Protein AF-A0A5K4EFF0-F1 (afdb_monomer_lite)

Organism: Schistosoma mansoni (NCBI:txid6183)

Sequence (172 aa):
MSLDPKYADLPWIAHGQPDVYEAGELPEADQTMKETVEDTMSAREIEVVKLSVSEAHKRFAGCKVDSSNVDFSDSISGNGKIGYAIEMDQYDLSKDKESLVNRFQRLQTETLQLISDIQVVSDQNNLNPKEPISTAHLLSCAEMLSKKLSTINPAELSTVCLDSSDTVGHVA

InterPro domains:
  IPR028133 Dynamitin [PF04912] (17-153)
  IPR028133 Dynamitin [PTHR15346] (5-157)

Secondary structure (DSSP, 8-state):
-PPPTTTTT-TT--SSS-S-----PPPHHHH-----THHHH--TT-------HHHHHHHHTT--EE-TT---SS---SS----SEES--SS-TTSS---HHHHHHHHHHHHHHHHHHHHHHHHHHHHS--S---HHHHHHHHHHHHHHHHTS-HHHHHHHTTGGGS------

Structure (mmCIF, N/CA/C/O backbone):
data_AF-A0A5K4EFF0-F1
#
_entry.id   AF-A0A5K4EFF0-F1
#
loop_
_atom_site.group_PDB
_atom_site.id
_atom_site.type_symbol
_atom_site.label_atom_id
_atom_site.label_alt_id
_atom_site.label_comp_id
_atom_site.label_asym_id
_atom_site.label_entity_id
_atom_site.label_seq_id
_atom_site.pdbx_PDB_ins_code
_atom_site.Cartn_x
_atom_site.Cartn_y
_atom_site.Cartn_z
_atom_site.occupancy
_atom_site.B_iso_or_equiv
_atom_site.auth_seq_id
_atom_site.auth_comp_id
_atom_site.auth_asym_id
_atom_site.auth_atom_id
_atom_site.pdbx_PDB_model_num
ATOM 1 N N . MET A 1 1 ? 39.799 8.811 -69.992 1.00 54.41 1 MET A N 1
ATOM 2 C CA . MET A 1 1 ? 38.608 9.624 -70.305 1.00 54.41 1 MET A CA 1
ATOM 3 C C . MET A 1 1 ? 39.087 10.818 -71.102 1.00 54.41 1 MET A C 1
ATOM 5 O O . MET A 1 1 ? 40.022 11.473 -70.660 1.00 54.41 1 MET A O 1
ATOM 9 N N . SER A 1 2 ? 38.572 11.006 -72.313 1.00 62.19 2 SER A N 1
ATOM 10 C CA . SER A 1 2 ? 38.985 12.112 -73.181 1.00 62.19 2 SER A CA 1
ATOM 11 C C . SER A 1 2 ? 38.439 13.423 -72.617 1.00 62.19 2 SER A C 1
ATOM 13 O O . SER A 1 2 ? 37.261 13.481 -72.278 1.00 62.19 2 SER A O 1
ATOM 15 N N . LEU A 1 3 ? 39.291 14.440 -72.475 1.00 71.50 3 LEU A N 1
ATOM 16 C CA . LEU A 1 3 ? 38.885 15.766 -72.005 1.00 71.50 3 LEU A CA 1
ATOM 17 C C . LEU A 1 3 ? 37.977 16.410 -73.056 1.00 71.50 3 LEU A C 1
ATOM 19 O O . LEU A 1 3 ? 38.317 16.412 -74.240 1.00 71.50 3 LEU A O 1
ATOM 23 N N . ASP A 1 4 ? 36.828 16.932 -72.630 1.00 80.56 4 ASP A N 1
ATOM 24 C CA . ASP A 1 4 ? 35.920 17.645 -73.524 1.00 80.56 4 ASP A CA 1
ATOM 25 C C . ASP A 1 4 ? 36.622 18.928 -74.020 1.00 80.56 4 ASP A C 1
ATOM 27 O O . ASP A 1 4 ? 37.013 19.767 -73.196 1.00 80.56 4 ASP A O 1
ATOM 31 N N . PRO A 1 5 ? 36.826 19.096 -75.342 1.00 83.56 5 PRO A N 1
ATOM 32 C CA . PRO A 1 5 ? 37.587 20.211 -75.909 1.00 83.56 5 PRO A CA 1
ATOM 33 C C . PRO A 1 5 ? 37.023 21.584 -75.539 1.00 83.56 5 PRO A C 1
ATOM 35 O O . PRO A 1 5 ? 37.751 22.571 -75.562 1.00 83.56 5 PRO A O 1
ATOM 38 N N . LYS A 1 6 ? 35.748 21.664 -75.147 1.00 83.94 6 LYS A N 1
ATOM 39 C CA . LYS A 1 6 ? 35.135 22.909 -74.676 1.00 83.94 6 LYS A CA 1
ATOM 40 C C . LYS A 1 6 ? 35.746 23.433 -73.369 1.00 83.94 6 LYS A C 1
ATOM 42 O O . LYS A 1 6 ? 35.699 24.637 -73.125 1.00 83.94 6 LYS A O 1
ATOM 47 N N . TYR A 1 7 ? 36.298 22.550 -72.538 1.00 84.94 7 TYR A N 1
ATOM 48 C CA . TYR A 1 7 ? 36.782 22.880 -71.196 1.00 84.94 7 TYR A CA 1
ATOM 49 C C . TYR A 1 7 ? 38.293 22.677 -71.017 1.00 84.94 7 TYR A C 1
ATOM 51 O O . TYR A 1 7 ? 38.802 22.904 -69.926 1.00 84.94 7 TYR A O 1
ATOM 59 N N . ALA A 1 8 ? 39.010 22.270 -72.069 1.00 82.88 8 ALA A N 1
ATOM 60 C CA . ALA A 1 8 ? 40.413 21.855 -71.994 1.00 82.88 8 ALA A CA 1
ATOM 61 C C . ALA A 1 8 ? 41.408 22.990 -71.673 1.00 82.88 8 ALA A C 1
ATOM 63 O O . ALA A 1 8 ? 42.397 22.744 -70.988 1.00 82.88 8 ALA A O 1
ATOM 64 N N . ASP A 1 9 ? 41.138 24.219 -72.126 1.00 82.44 9 ASP A N 1
ATOM 65 C CA . ASP A 1 9 ? 42.068 25.358 -72.007 1.00 82.44 9 ASP A CA 1
ATOM 66 C C . ASP A 1 9 ? 41.689 26.353 -70.892 1.00 82.44 9 ASP A C 1
ATOM 68 O O . ASP A 1 9 ? 42.292 27.422 -70.758 1.00 82.44 9 ASP A O 1
ATOM 72 N N . LEU A 1 10 ? 40.661 26.045 -70.098 1.00 83.31 10 LEU A N 1
ATOM 73 C CA . LEU A 1 10 ? 40.147 26.957 -69.078 1.00 83.31 10 LEU A CA 1
ATOM 74 C C . LEU A 1 10 ? 40.899 26.776 -67.749 1.00 83.31 10 LEU A C 1
ATOM 76 O O . LEU A 1 10 ? 40.922 25.673 -67.197 1.00 83.31 10 LEU A O 1
ATOM 80 N N . PRO A 1 11 ? 41.483 27.849 -67.180 1.00 84.69 11 PRO A N 1
ATOM 81 C CA . PRO A 1 11 ? 42.097 27.770 -65.863 1.00 84.69 11 PRO A CA 1
ATOM 82 C C . PRO A 1 11 ? 41.026 27.534 -64.787 1.00 84.69 11 PRO A C 1
ATOM 84 O O . PRO A 1 11 ? 39.906 28.031 -64.889 1.00 84.69 11 PRO A O 1
ATOM 87 N N . TRP A 1 12 ? 41.403 26.827 -63.716 1.00 84.00 12 TRP A N 1
ATOM 88 C CA . TRP A 1 12 ? 40.564 26.564 -62.533 1.00 84.00 12 TRP A CA 1
ATOM 89 C C . TRP A 1 12 ? 39.416 25.552 -62.700 1.00 84.00 12 TRP A C 1
ATOM 91 O O . TRP A 1 12 ? 38.595 25.412 -61.793 1.00 84.00 12 TRP A O 1
ATOM 101 N N . ILE A 1 13 ? 39.369 24.806 -63.808 1.00 84.50 13 ILE A N 1
ATOM 102 C CA . ILE A 1 13 ? 38.442 23.677 -63.961 1.00 84.50 13 ILE A CA 1
ATOM 103 C C . ILE A 1 13 ? 39.060 22.407 -63.364 1.00 84.50 13 ILE A C 1
ATOM 105 O O . ILE A 1 13 ? 40.223 22.081 -63.604 1.00 84.50 13 ILE A O 1
ATOM 109 N N . ALA A 1 14 ? 38.279 21.687 -62.557 1.00 84.00 14 ALA A N 1
ATOM 110 C CA . ALA A 1 14 ? 38.711 20.443 -61.936 1.00 84.00 14 ALA A CA 1
ATOM 111 C C . ALA A 1 14 ? 38.700 19.300 -62.965 1.00 84.00 14 ALA A C 1
ATOM 113 O O . ALA A 1 14 ? 37.646 18.801 -63.347 1.00 84.00 14 ALA A O 1
ATOM 114 N N . HIS A 1 15 ? 39.882 18.865 -63.403 1.00 81.31 15 HIS A N 1
ATOM 115 C CA . HIS A 1 15 ? 40.036 17.712 -64.290 1.00 81.31 15 HIS A CA 1
ATOM 116 C C . HIS A 1 15 ? 40.411 16.477 -63.461 1.00 81.31 15 HIS A C 1
ATOM 118 O O . HIS A 1 15 ? 41.488 16.425 -62.870 1.00 81.31 15 HIS A O 1
ATOM 124 N N . GLY A 1 16 ? 39.521 15.483 -63.397 1.00 81.00 16 GLY A N 1
ATOM 125 C CA . GLY A 1 16 ? 39.755 14.232 -62.658 1.00 81.00 16 GLY A CA 1
ATOM 126 C C . GLY A 1 16 ? 39.118 14.170 -61.268 1.00 81.00 16 GLY A C 1
ATOM 127 O O . GLY A 1 16 ? 39.536 13.362 -60.441 1.00 81.00 16 GLY A O 1
ATOM 128 N N . GLN A 1 17 ? 38.129 15.018 -60.995 1.00 85.62 17 GLN A N 1
ATOM 129 C CA . GLN A 1 17 ? 37.192 14.815 -59.892 1.00 85.62 17 GLN A CA 1
ATOM 130 C C . GLN A 1 17 ? 35.921 14.152 -60.434 1.00 85.62 17 GLN A C 1
ATOM 132 O O . GLN A 1 17 ? 35.612 14.340 -61.611 1.00 85.62 17 GLN A O 1
ATOM 137 N N . PRO A 1 18 ? 35.217 13.338 -59.633 1.00 86.12 18 PRO A N 1
ATOM 138 C CA . PRO A 1 18 ? 33.927 12.816 -60.048 1.00 86.12 18 PRO A CA 1
ATOM 139 C C . PRO A 1 18 ? 32.925 13.968 -60.175 1.00 86.12 18 PRO A C 1
ATOM 141 O O . PRO A 1 18 ? 32.847 14.831 -59.303 1.00 86.12 18 PRO A O 1
ATOM 144 N N . ASP A 1 19 ? 32.147 13.964 -61.255 1.00 85.81 19 ASP A N 1
ATOM 145 C CA . ASP A 1 19 ? 31.112 14.981 -61.484 1.00 85.81 19 ASP A CA 1
ATOM 146 C C . ASP A 1 19 ? 29.951 14.855 -60.481 1.00 85.81 19 ASP A C 1
ATOM 148 O O . ASP A 1 19 ? 29.241 15.825 -60.217 1.00 85.81 19 ASP A O 1
ATOM 152 N N . VAL A 1 20 ? 29.763 13.660 -59.909 1.00 90.06 20 VAL A N 1
ATOM 153 C CA . VAL A 1 20 ? 28.699 13.337 -58.957 1.00 90.06 20 VAL A CA 1
ATOM 154 C C . VAL A 1 20 ? 29.305 12.717 -57.700 1.00 90.06 20 VAL A C 1
ATOM 156 O O . VAL A 1 20 ? 30.094 11.775 -57.777 1.00 90.06 20 VAL A O 1
ATOM 159 N N . TYR A 1 21 ? 28.908 13.240 -56.541 1.00 87.06 21 TYR A N 1
ATOM 160 C CA . TYR A 1 21 ? 29.252 12.691 -55.233 1.00 87.06 21 TYR A CA 1
ATOM 161 C C . TYR A 1 21 ? 27.986 12.134 -54.591 1.00 87.06 21 TYR A C 1
ATOM 163 O O . TYR A 1 21 ? 27.161 12.885 -54.073 1.00 87.06 21 TYR A O 1
ATOM 171 N N . GLU A 1 22 ? 27.837 10.818 -54.639 1.00 83.88 22 GLU A N 1
ATOM 172 C CA . GLU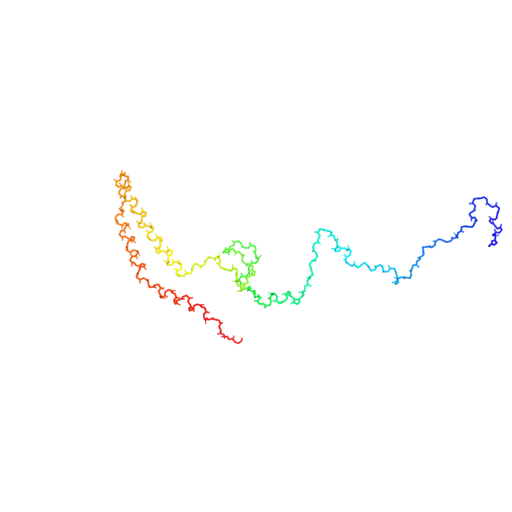 A 1 22 ? 26.758 10.102 -53.964 1.00 83.88 22 GLU A CA 1
ATOM 173 C C . GLU A 1 22 ? 27.264 9.549 -52.628 1.00 83.88 22 GLU A C 1
ATOM 175 O O . GLU A 1 22 ? 28.419 9.127 -52.500 1.00 83.88 22 GLU A O 1
ATOM 180 N N . ALA A 1 23 ? 26.399 9.554 -51.612 1.00 79.38 23 ALA A N 1
ATOM 181 C CA . ALA A 1 23 ? 26.627 8.732 -50.434 1.00 79.38 23 ALA A CA 1
ATOM 182 C C . ALA A 1 23 ? 26.518 7.265 -50.871 1.00 79.38 23 ALA A C 1
ATOM 184 O O . ALA A 1 23 ? 25.676 6.935 -51.699 1.00 79.38 23 ALA A O 1
ATOM 185 N N . GLY A 1 24 ? 27.371 6.380 -50.351 1.00 79.12 24 GLY A N 1
ATOM 186 C CA . GLY A 1 24 ? 27.266 4.944 -50.617 1.00 79.12 24 GLY A CA 1
ATOM 187 C C . GLY A 1 24 ? 26.010 4.368 -49.964 1.00 79.12 24 GLY A C 1
ATOM 188 O O . GLY A 1 24 ? 26.107 3.759 -48.901 1.00 79.12 24 GLY A O 1
ATOM 189 N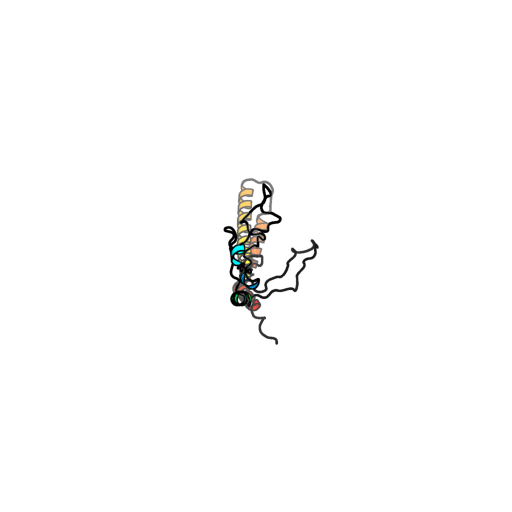 N . GLU A 1 25 ? 24.843 4.628 -50.553 1.00 76.25 25 GLU A N 1
ATOM 190 C CA . GLU A 1 25 ? 23.548 4.223 -50.023 1.00 76.25 25 GLU A CA 1
ATOM 191 C C . GLU A 1 25 ? 23.462 2.698 -50.001 1.00 76.25 25 GLU A C 1
ATOM 193 O O . GLU A 1 25 ? 23.561 2.017 -51.023 1.00 76.25 25 GLU A O 1
ATOM 198 N N . LEU A 1 26 ? 23.290 2.153 -48.799 1.00 81.19 26 LEU A N 1
ATOM 199 C CA . LEU A 1 26 ? 22.877 0.769 -48.633 1.00 81.19 26 LEU A CA 1
ATOM 200 C C . LEU A 1 26 ? 21.397 0.647 -49.028 1.00 81.19 26 LEU A C 1
ATOM 202 O O . LEU A 1 26 ? 20.654 1.619 -48.862 1.00 81.19 26 LEU A O 1
ATOM 206 N N . PRO A 1 27 ? 20.934 -0.520 -49.510 1.00 83.00 27 PRO A N 1
ATOM 207 C CA . PRO A 1 27 ? 19.508 -0.762 -49.722 1.00 83.00 27 PRO A CA 1
ATOM 208 C C . PRO A 1 27 ? 18.695 -0.409 -48.468 1.00 83.00 27 PRO A C 1
ATOM 210 O O . PRO A 1 27 ? 19.146 -0.689 -47.362 1.00 83.00 27 PRO A O 1
ATOM 213 N N . GLU A 1 28 ? 17.490 0.155 -48.612 1.00 77.62 28 GLU A N 1
ATOM 214 C CA . GLU A 1 28 ? 16.645 0.577 -47.472 1.00 77.62 28 GLU A CA 1
ATOM 215 C C . GLU A 1 28 ? 16.455 -0.533 -46.417 1.00 77.62 28 GLU A C 1
ATOM 217 O O . GLU A 1 28 ? 16.430 -0.265 -45.217 1.00 77.62 28 GLU A O 1
ATOM 222 N N . ALA A 1 29 ? 16.399 -1.796 -46.856 1.00 76.25 29 ALA A N 1
ATOM 223 C CA . ALA A 1 29 ? 16.302 -2.970 -45.986 1.00 76.25 29 ALA A CA 1
ATOM 224 C C . ALA A 1 29 ? 17.522 -3.172 -45.063 1.00 76.25 29 ALA A C 1
ATOM 226 O O . ALA A 1 29 ? 17.384 -3.739 -43.981 1.00 76.25 29 ALA A O 1
ATOM 227 N N . ASP A 1 30 ? 18.696 -2.688 -45.471 1.00 75.00 30 ASP A N 1
ATOM 228 C CA . ASP A 1 30 ? 19.952 -2.766 -44.721 1.00 75.00 30 ASP A CA 1
ATOM 229 C C . ASP A 1 30 ? 20.236 -1.473 -43.930 1.00 75.00 30 ASP A C 1
ATOM 231 O O . ASP A 1 30 ? 21.158 -1.433 -43.115 1.00 75.00 30 ASP A O 1
ATOM 235 N N . GLN A 1 31 ? 19.435 -0.417 -44.130 1.00 71.50 31 GLN A N 1
ATOM 236 C CA . GLN A 1 31 ? 19.535 0.850 -43.392 1.00 71.50 31 GLN A CA 1
ATOM 237 C C . GLN A 1 31 ? 18.848 0.808 -42.024 1.00 71.50 31 GLN A C 1
ATOM 239 O O . GLN A 1 31 ? 19.101 1.677 -41.186 1.00 71.50 31 GLN A O 1
ATOM 244 N N . THR A 1 32 ? 17.999 -0.193 -41.759 1.00 69.69 32 THR A N 1
ATOM 245 C CA . THR A 1 32 ? 17.489 -0.428 -40.407 1.00 69.69 32 THR A CA 1
ATOM 246 C C . THR A 1 32 ? 18.630 -0.882 -39.509 1.00 69.69 32 THR A C 1
ATOM 248 O O . THR A 1 32 ? 18.866 -2.076 -39.314 1.00 69.69 32 THR A O 1
ATOM 251 N N . MET A 1 33 ? 19.305 0.085 -38.891 1.00 63.72 33 MET A N 1
ATOM 252 C CA . MET A 1 33 ? 19.898 -0.134 -37.585 1.00 63.72 33 MET A CA 1
ATOM 253 C C . MET A 1 33 ? 18.735 -0.600 -36.722 1.00 63.72 33 MET A C 1
ATOM 255 O O . MET A 1 33 ? 17.817 0.170 -36.442 1.00 63.72 33 MET A O 1
ATOM 259 N N . LYS A 1 34 ? 18.698 -1.894 -36.392 1.00 61.41 34 LYS A N 1
ATOM 260 C CA . LYS A 1 34 ? 17.839 -2.372 -35.317 1.00 61.41 34 LYS A CA 1
ATOM 261 C C . LYS A 1 34 ? 18.327 -1.620 -34.097 1.00 61.41 34 LYS A C 1
ATOM 263 O O . LYS A 1 34 ? 19.287 -2.037 -33.460 1.00 61.41 34 LYS A O 1
ATOM 268 N N . GLU A 1 35 ? 17.705 -0.485 -33.825 1.00 58.38 35 GLU A N 1
ATOM 269 C CA . GLU A 1 35 ? 17.754 0.170 -32.540 1.00 58.38 35 GLU A CA 1
ATOM 270 C C . GLU A 1 35 ? 17.049 -0.819 -31.616 1.00 58.38 35 GLU A C 1
ATOM 272 O O . GLU A 1 35 ? 15.837 -0.803 -31.404 1.00 58.38 35 GLU A O 1
ATOM 277 N N . THR A 1 36 ? 17.794 -1.847 -31.214 1.00 56.31 36 THR A N 1
ATOM 278 C CA . THR A 1 36 ? 17.388 -2.747 -30.160 1.00 56.31 36 THR A CA 1
ATOM 279 C C . THR A 1 36 ? 17.141 -1.816 -28.998 1.00 56.31 36 THR A C 1
ATOM 281 O O . THR A 1 36 ? 18.072 -1.217 -28.470 1.00 56.31 36 THR A O 1
ATOM 284 N N . VAL A 1 37 ? 15.865 -1.674 -28.652 1.00 53.84 37 VAL A N 1
ATOM 285 C CA . VAL A 1 37 ? 15.325 -0.875 -27.543 1.00 53.84 37 VAL A CA 1
ATOM 286 C C . VAL A 1 37 ? 16.134 -1.064 -26.244 1.00 53.84 37 VAL A C 1
ATOM 288 O O . VAL A 1 37 ? 16.104 -0.216 -25.357 1.00 53.84 37 VAL A O 1
ATOM 291 N N . GLU A 1 38 ? 16.917 -2.142 -26.163 1.00 54.34 38 GLU A N 1
ATOM 292 C CA . GLU A 1 38 ? 17.963 -2.402 -25.177 1.00 54.34 38 GLU A CA 1
ATOM 293 C C . GLU A 1 38 ? 18.937 -1.229 -24.942 1.00 54.34 38 GLU A C 1
ATOM 295 O O . GLU A 1 38 ? 19.241 -0.968 -23.781 1.00 54.34 38 GLU A O 1
ATOM 300 N N . ASP A 1 39 ? 19.367 -0.475 -25.964 1.00 53.50 39 ASP A N 1
ATOM 301 C CA . ASP A 1 39 ? 20.400 0.571 -25.785 1.00 53.50 39 ASP A CA 1
ATOM 302 C C . ASP A 1 39 ? 19.852 1.856 -25.122 1.00 53.50 39 ASP A C 1
ATOM 304 O O . ASP A 1 39 ? 20.570 2.604 -24.461 1.00 53.50 39 ASP A O 1
ATOM 308 N N . THR A 1 40 ? 18.533 2.082 -25.201 1.00 55.06 40 THR A N 1
ATOM 309 C CA . THR A 1 40 ? 17.854 3.165 -24.454 1.00 55.06 40 THR A CA 1
ATOM 310 C C . THR A 1 40 ? 17.519 2.792 -23.007 1.00 55.06 40 THR A C 1
ATOM 312 O O . THR A 1 40 ? 17.309 3.669 -22.171 1.00 55.06 40 THR A O 1
ATOM 315 N N . MET A 1 41 ? 17.483 1.493 -22.695 1.00 55.56 41 MET A N 1
ATOM 316 C CA . MET A 1 41 ? 17.138 0.964 -21.370 1.00 55.56 41 MET A CA 1
ATOM 317 C C . MET A 1 41 ? 18.362 0.792 -20.456 1.00 55.56 41 MET A C 1
ATOM 319 O O . MET A 1 41 ? 18.203 0.601 -19.254 1.00 55.56 41 MET A O 1
ATOM 323 N N . SER A 1 42 ? 19.583 0.887 -20.987 1.00 56.38 42 SER A N 1
ATOM 324 C CA . SER A 1 42 ? 20.838 0.711 -20.242 1.00 56.38 42 SER A CA 1
ATOM 325 C C . SER A 1 42 ? 21.412 2.001 -19.643 1.00 56.38 42 SER A C 1
ATOM 327 O O . SER A 1 42 ? 22.629 2.121 -19.467 1.00 56.38 42 SER A O 1
ATOM 329 N N . ALA A 1 43 ? 20.569 2.980 -19.302 1.00 66.44 43 ALA A N 1
ATOM 330 C CA . ALA A 1 43 ? 21.020 4.089 -18.467 1.00 66.44 43 ALA A CA 1
ATOM 331 C C . ALA A 1 43 ? 21.539 3.512 -17.137 1.00 66.44 43 ALA A C 1
ATOM 333 O O . ALA A 1 43 ? 20.806 2.822 -16.435 1.00 66.44 43 ALA A O 1
ATOM 334 N N . ARG A 1 44 ? 22.805 3.784 -16.784 1.00 72.06 44 ARG A N 1
ATOM 335 C CA . ARG A 1 44 ? 23.492 3.213 -15.599 1.00 72.06 44 ARG A CA 1
ATOM 336 C C . ARG A 1 44 ? 22.768 3.435 -14.261 1.00 72.06 44 ARG A C 1
ATOM 338 O O . ARG A 1 44 ? 23.134 2.810 -13.274 1.00 72.06 44 ARG A O 1
ATOM 345 N N . GLU A 1 45 ? 21.784 4.327 -14.233 1.00 83.00 45 GLU A N 1
ATOM 346 C CA . GLU A 1 45 ? 21.025 4.744 -13.051 1.00 83.00 45 GLU A CA 1
ATOM 347 C C . GLU A 1 45 ? 19.603 4.150 -12.991 1.00 83.00 45 GLU A C 1
ATOM 349 O O . GLU A 1 45 ? 18.894 4.384 -12.015 1.00 83.00 45 GLU A O 1
ATOM 354 N N . ILE A 1 46 ? 19.172 3.380 -14.000 1.00 82.19 46 ILE A N 1
ATOM 355 C CA . ILE A 1 46 ? 17.828 2.788 -14.064 1.00 82.19 46 ILE A CA 1
ATOM 356 C C . ILE A 1 46 ? 17.925 1.267 -13.930 1.00 82.19 46 ILE A C 1
ATOM 358 O O . ILE A 1 46 ? 18.598 0.596 -14.711 1.00 82.19 46 ILE A O 1
ATOM 362 N N . GLU A 1 47 ? 17.210 0.705 -12.955 1.00 81.25 47 GLU A N 1
ATOM 363 C CA . GLU A 1 47 ? 17.028 -0.741 -12.841 1.00 81.25 47 GLU A CA 1
ATOM 364 C C . GLU A 1 47 ? 15.865 -1.199 -13.730 1.00 81.25 47 GLU A C 1
ATOM 366 O O . GLU A 1 47 ? 14.718 -0.785 -13.554 1.00 81.25 47 GLU A O 1
ATOM 371 N N . VAL A 1 48 ? 16.151 -2.089 -14.682 1.00 80.81 48 VAL A N 1
ATOM 372 C CA . VAL A 1 48 ? 15.134 -2.671 -15.563 1.00 80.81 48 VAL A CA 1
ATOM 373 C C . VAL A 1 48 ? 14.642 -3.989 -14.972 1.00 80.81 48 VAL A C 1
ATOM 375 O O . VAL A 1 48 ? 15.300 -5.027 -15.073 1.00 80.81 48 VAL A O 1
ATOM 378 N N . VAL A 1 49 ? 13.451 -3.963 -14.377 1.00 84.56 49 VAL A N 1
ATOM 379 C CA . VAL A 1 49 ? 12.813 -5.160 -13.816 1.00 84.56 49 VAL A CA 1
ATOM 380 C C . VAL A 1 49 ? 12.050 -5.912 -14.906 1.00 84.56 49 VAL A C 1
ATOM 382 O O . VAL A 1 49 ? 11.154 -5.372 -15.556 1.00 84.56 49 VAL A O 1
ATOM 385 N N . LYS A 1 50 ? 12.372 -7.197 -15.092 1.00 85.00 50 LYS A N 1
ATOM 386 C CA . LYS A 1 50 ? 11.665 -8.066 -16.042 1.00 85.00 50 LYS A CA 1
ATOM 387 C C . LYS A 1 50 ? 10.306 -8.466 -15.474 1.00 85.00 50 LYS A C 1
ATOM 389 O O . LYS A 1 50 ? 10.224 -9.211 -14.501 1.00 85.00 50 LYS A O 1
ATOM 394 N N . LEU A 1 51 ? 9.238 -7.992 -16.107 1.00 87.00 51 LEU A N 1
ATOM 395 C CA . LEU A 1 51 ? 7.872 -8.325 -15.718 1.00 87.00 51 LEU A CA 1
ATOM 396 C C . LEU A 1 51 ? 7.464 -9.682 -16.302 1.00 87.00 51 LEU A C 1
ATOM 398 O O . LEU A 1 51 ? 7.447 -9.874 -17.516 1.00 87.00 51 LEU 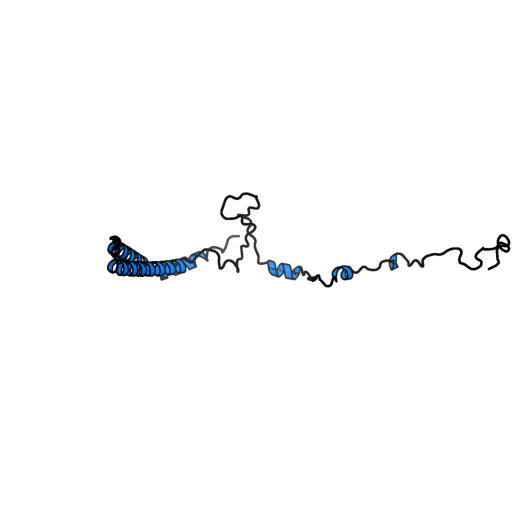A O 1
ATOM 402 N N . SER A 1 52 ? 7.102 -10.618 -15.425 1.00 91.88 52 SER A N 1
ATOM 403 C CA . SER A 1 52 ? 6.520 -11.907 -15.801 1.00 91.88 52 SER A CA 1
ATOM 404 C C . SER A 1 52 ? 5.038 -11.931 -15.442 1.00 91.88 52 SER A C 1
ATOM 406 O O . SER A 1 52 ? 4.671 -11.945 -14.267 1.00 91.88 52 SER A O 1
ATOM 408 N N . VAL A 1 53 ? 4.174 -11.973 -16.460 1.00 93.69 53 VAL A N 1
ATOM 409 C CA . VAL A 1 53 ? 2.710 -12.008 -16.287 1.00 93.69 53 VAL A CA 1
ATOM 410 C C . VAL A 1 53 ? 2.275 -13.237 -15.488 1.00 93.69 53 VAL A C 1
ATOM 412 O O . VAL A 1 53 ? 1.409 -13.149 -14.620 1.00 93.69 53 VAL A O 1
ATOM 415 N N . SER A 1 54 ? 2.902 -14.386 -15.745 1.00 93.44 54 SER A N 1
ATOM 416 C CA . SER A 1 54 ? 2.557 -15.643 -15.076 1.00 93.44 54 SER A CA 1
ATOM 417 C C . SER A 1 54 ? 2.940 -15.635 -13.597 1.00 93.44 54 SER A C 1
ATOM 419 O O . SER A 1 54 ? 2.212 -16.183 -12.770 1.00 93.44 54 SER A O 1
ATOM 421 N N . GLU A 1 55 ? 4.057 -14.997 -13.249 1.00 90.94 55 GLU A N 1
ATOM 422 C CA . GLU A 1 55 ? 4.492 -14.852 -11.863 1.00 90.94 55 GLU A CA 1
ATOM 423 C C . GLU A 1 55 ? 3.646 -13.816 -11.119 1.00 90.94 55 GLU A C 1
ATOM 425 O O . GLU A 1 55 ? 3.170 -14.098 -10.021 1.00 90.94 55 GLU A O 1
ATOM 430 N N . ALA A 1 56 ? 3.387 -12.660 -11.738 1.00 91.31 56 ALA A N 1
ATOM 431 C CA . ALA A 1 56 ? 2.530 -11.625 -11.168 1.00 91.31 56 ALA A CA 1
ATOM 432 C C . ALA A 1 56 ? 1.121 -12.164 -10.880 1.00 91.31 56 ALA A C 1
ATOM 434 O O . ALA A 1 56 ? 0.617 -12.010 -9.771 1.00 91.31 56 ALA A O 1
ATOM 435 N N . HIS A 1 57 ? 0.520 -12.885 -11.831 1.00 91.94 57 HIS A N 1
ATOM 436 C CA . HIS A 1 57 ? -0.794 -13.494 -11.635 1.00 91.94 57 HIS A CA 1
ATOM 437 C C . HIS A 1 57 ? -0.801 -14.477 -10.459 1.00 91.94 57 HIS A C 1
ATOM 439 O O . HIS A 1 57 ? -1.690 -14.420 -9.619 1.00 91.94 57 HIS A O 1
ATOM 445 N N . LYS A 1 58 ? 0.209 -15.351 -10.344 1.00 91.88 58 LYS A N 1
ATOM 446 C CA . LYS A 1 58 ? 0.310 -16.287 -9.211 1.00 91.88 58 LYS A CA 1
ATOM 447 C C . LYS A 1 58 ? 0.416 -15.570 -7.866 1.00 91.88 58 LYS A C 1
ATOM 449 O O . LYS A 1 58 ? -0.174 -16.040 -6.901 1.00 91.88 58 LYS A O 1
ATOM 454 N N . ARG A 1 59 ? 1.146 -14.450 -7.804 1.00 87.62 59 ARG A N 1
ATOM 455 C CA . ARG A 1 59 ? 1.309 -13.662 -6.572 1.00 87.62 59 ARG A CA 1
ATOM 456 C C . ARG A 1 59 ? -0.005 -13.035 -6.104 1.00 87.62 59 ARG A C 1
ATOM 458 O O . ARG A 1 59 ? -0.257 -13.024 -4.907 1.00 87.62 59 ARG A O 1
ATOM 465 N N . PHE A 1 60 ? -0.838 -12.553 -7.028 1.00 87.25 60 PHE A N 1
ATOM 466 C CA . PHE A 1 60 ? -2.076 -11.839 -6.691 1.00 87.25 60 PHE A CA 1
ATOM 467 C C . PHE A 1 60 ? -3.358 -12.673 -6.824 1.00 87.25 60 PHE A C 1
ATOM 469 O O . PHE A 1 60 ? -4.420 -12.193 -6.449 1.00 87.25 60 PHE A O 1
ATOM 476 N N . ALA A 1 61 ? -3.295 -13.921 -7.300 1.00 88.19 61 ALA A N 1
ATOM 477 C CA . ALA A 1 61 ? -4.480 -14.760 -7.528 1.00 88.19 61 ALA A CA 1
ATOM 478 C C . ALA A 1 61 ? -5.344 -14.995 -6.272 1.00 88.19 61 ALA A C 1
ATOM 480 O O . ALA A 1 61 ? -6.543 -15.233 -6.394 1.00 88.19 61 ALA A O 1
ATOM 481 N N . GLY A 1 62 ? -4.745 -14.952 -5.078 1.00 83.62 62 GLY A N 1
ATOM 482 C CA . GLY A 1 62 ? -5.458 -15.079 -3.802 1.00 83.62 62 GLY A CA 1
ATOM 483 C C . GLY A 1 62 ? -5.898 -13.748 -3.187 1.00 83.62 62 GLY A C 1
ATOM 484 O O . GLY A 1 62 ? -6.618 -13.751 -2.195 1.00 83.62 62 GLY A O 1
ATOM 485 N N . CYS A 1 63 ? -5.470 -12.613 -3.741 1.00 84.75 63 CYS A N 1
ATOM 486 C CA . CYS A 1 63 ? -5.782 -11.295 -3.204 1.00 84.75 63 CYS A CA 1
ATOM 487 C C . CYS A 1 63 ? -7.136 -10.828 -3.745 1.00 84.75 63 CYS A C 1
ATOM 489 O O . CYS A 1 63 ? -7.302 -10.651 -4.951 1.00 84.75 63 CYS A O 1
ATOM 491 N N . LYS A 1 64 ? -8.095 -10.605 -2.846 1.00 84.81 64 LYS A N 1
ATOM 492 C CA . LYS A 1 64 ? -9.394 -10.009 -3.165 1.00 84.81 64 LYS A CA 1
ATOM 493 C C . LYS A 1 64 ? -9.481 -8.594 -2.617 1.00 84.81 64 LYS A C 1
ATOM 495 O O . LYS A 1 64 ? -8.860 -8.270 -1.604 1.00 84.81 64 LYS A O 1
ATOM 500 N N . VAL A 1 65 ? -10.238 -7.765 -3.321 1.00 83.75 65 VAL A N 1
ATOM 501 C CA . VAL A 1 65 ? -10.390 -6.345 -3.027 1.00 83.75 65 VAL A CA 1
ATO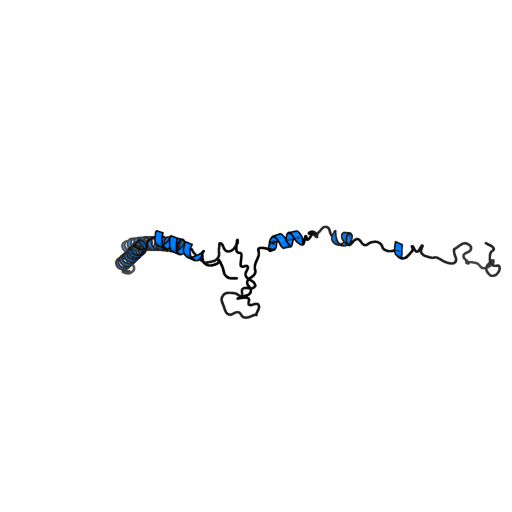M 502 C C . VAL A 1 65 ? -11.865 -6.056 -2.793 1.00 83.75 65 VAL A C 1
ATOM 504 O O . VAL A 1 65 ? -12.688 -6.341 -3.662 1.00 83.75 65 VAL A O 1
ATOM 507 N N . ASP A 1 66 ? -12.174 -5.473 -1.640 1.00 82.88 66 ASP A N 1
ATOM 508 C CA . ASP A 1 66 ? -13.502 -4.982 -1.307 1.00 82.88 66 ASP A CA 1
ATOM 509 C C . ASP A 1 66 ? -13.694 -3.551 -1.834 1.00 82.88 66 ASP A C 1
ATOM 511 O O . ASP A 1 66 ? -12.820 -2.682 -1.724 1.00 82.88 66 ASP A O 1
ATOM 515 N N . SER A 1 67 ? -14.866 -3.322 -2.425 1.00 83.44 67 SER A N 1
ATOM 516 C CA . SER A 1 67 ? -15.295 -2.042 -2.995 1.00 83.44 67 SER A CA 1
ATOM 517 C C . SER A 1 67 ? -16.513 -1.437 -2.286 1.00 83.44 67 SER A C 1
ATOM 519 O O . SER A 1 67 ? -16.989 -0.374 -2.682 1.00 83.44 67 SER A O 1
ATOM 521 N N . SER A 1 68 ? -17.014 -2.089 -1.234 1.00 80.69 68 SER A N 1
ATOM 522 C CA . SER A 1 68 ? -18.284 -1.752 -0.587 1.00 80.69 68 SER A CA 1
ATOM 523 C C . SER A 1 68 ? -18.312 -0.374 0.090 1.00 80.69 68 SER A C 1
ATOM 525 O O . SER A 1 68 ? -19.356 0.276 0.095 1.00 80.69 68 SER A O 1
ATOM 527 N N . ASN A 1 69 ? -17.180 0.093 0.626 1.00 74.56 69 ASN A N 1
ATOM 528 C CA . ASN A 1 69 ? -17.083 1.328 1.415 1.00 74.56 69 ASN A CA 1
ATOM 529 C C . ASN A 1 69 ? -16.012 2.299 0.882 1.00 74.56 69 ASN A C 1
ATOM 531 O O . ASN A 1 69 ? -15.316 2.963 1.650 1.00 74.56 69 ASN A O 1
ATOM 535 N N . VAL A 1 70 ? -15.838 2.335 -0.440 1.00 80.81 70 VAL A N 1
ATOM 536 C CA . VAL A 1 70 ? -14.808 3.145 -1.099 1.00 80.81 70 VAL A CA 1
ATOM 537 C C . VAL A 1 70 ? -15.316 4.566 -1.335 1.00 80.81 70 VAL A C 1
ATOM 539 O O . VAL A 1 70 ? -16.281 4.763 -2.074 1.00 80.81 70 VAL A O 1
ATOM 542 N N . ASP A 1 71 ? -14.626 5.561 -0.772 1.00 79.25 71 ASP A N 1
ATOM 543 C CA . ASP A 1 71 ? -14.906 6.982 -1.018 1.00 79.25 71 ASP A CA 1
ATOM 544 C C . ASP A 1 71 ? -13.636 7.747 -1.431 1.00 79.25 71 ASP A C 1
ATOM 546 O O . ASP A 1 71 ? -12.713 7.941 -0.639 1.00 79.25 71 ASP A O 1
ATOM 550 N N . PHE A 1 72 ? -13.600 8.203 -2.690 1.00 80.31 72 PHE A N 1
ATOM 551 C CA . PHE A 1 72 ? -12.543 9.067 -3.244 1.00 80.31 72 PHE A CA 1
ATOM 552 C C . PHE A 1 72 ? -12.945 10.544 -3.311 1.00 80.31 72 PHE A C 1
ATOM 554 O O . PHE A 1 72 ? -12.195 11.368 -3.837 1.00 80.31 72 PHE A O 1
ATOM 561 N N . SER A 1 73 ? -14.143 10.893 -2.844 1.00 79.19 73 SER A N 1
ATOM 562 C CA . SER A 1 73 ? -14.611 12.271 -2.869 1.00 79.19 73 SER A CA 1
ATOM 563 C C . SER A 1 73 ? -13.808 13.142 -1.902 1.00 79.19 73 SER A C 1
ATOM 565 O O . SER A 1 73 ? -13.205 12.674 -0.932 1.00 79.19 73 SER A O 1
ATOM 567 N N . ASP A 1 74 ? -13.811 14.457 -2.123 1.00 67.62 74 ASP A N 1
ATOM 568 C CA . ASP A 1 74 ? -13.113 15.394 -1.239 1.00 67.62 74 ASP A CA 1
ATOM 569 C C . ASP A 1 74 ? -13.809 15.608 0.125 1.00 67.62 74 ASP A C 1
ATOM 571 O O . ASP A 1 74 ? -13.354 16.409 0.939 1.00 67.62 74 ASP A O 1
ATOM 575 N N . SER A 1 75 ? -14.838 14.818 0.453 1.00 69.25 75 SER A N 1
ATOM 576 C CA . SER A 1 75 ? -15.621 14.947 1.685 1.00 69.25 75 SER A CA 1
ATOM 577 C C . SER A 1 75 ? -14.817 14.656 2.961 1.00 69.25 75 SER A C 1
ATOM 579 O O . SER A 1 75 ? -14.394 13.536 3.214 1.00 69.25 75 SER A O 1
ATOM 581 N N . ILE A 1 76 ? -14.614 15.657 3.818 1.00 65.25 76 ILE A N 1
ATOM 582 C CA . ILE A 1 76 ? -13.867 15.517 5.086 1.00 65.25 76 ILE A CA 1
ATOM 583 C C . ILE A 1 76 ? -14.696 14.928 6.246 1.00 65.25 76 ILE A C 1
ATOM 585 O O . ILE A 1 76 ? -14.254 14.960 7.394 1.00 65.25 76 ILE A O 1
ATOM 589 N N . SER A 1 77 ? -15.914 14.441 5.993 1.00 67.88 77 SER A N 1
ATOM 590 C CA . SER A 1 77 ? -16.812 13.943 7.042 1.00 67.88 77 SER A CA 1
ATOM 591 C C . SER A 1 77 ? -16.687 12.427 7.241 1.00 67.88 77 SER A C 1
ATOM 593 O O . SER A 1 77 ? -17.073 11.673 6.354 1.00 67.88 77 SER A O 1
ATOM 595 N N . GLY A 1 78 ? -16.235 11.979 8.419 1.00 64.69 78 GLY A N 1
ATOM 596 C CA . GLY A 1 78 ? -16.259 10.566 8.835 1.00 64.69 78 GLY A CA 1
ATOM 597 C C . GLY A 1 78 ? -14.926 10.039 9.376 1.00 64.69 78 GLY A C 1
ATOM 598 O O . GLY A 1 78 ? -13.925 10.756 9.408 1.00 64.69 78 GLY A O 1
ATOM 599 N N . ASN A 1 79 ? -14.915 8.770 9.807 1.00 59.94 79 ASN A N 1
ATOM 600 C CA . ASN A 1 79 ? -13.670 8.023 10.012 1.00 59.94 79 ASN A CA 1
ATOM 601 C C . ASN A 1 79 ? -12.950 7.988 8.656 1.00 59.94 79 ASN A C 1
ATOM 603 O O . ASN A 1 79 ? -13.613 7.743 7.654 1.00 59.94 79 ASN A O 1
ATOM 607 N N . GLY A 1 80 ? -11.655 8.328 8.634 1.00 58.50 80 GLY A N 1
ATOM 608 C CA . GLY A 1 80 ? -10.910 8.740 7.434 1.00 58.50 80 GLY A CA 1
ATOM 609 C C . GLY A 1 80 ? -11.217 7.956 6.155 1.00 58.50 80 GLY A C 1
ATOM 610 O O . GLY A 1 80 ? -11.496 6.768 6.204 1.00 58.50 80 GLY A O 1
ATOM 611 N N . LYS A 1 81 ? -11.147 8.636 5.007 1.00 59.41 81 LYS A N 1
ATOM 612 C CA . LYS A 1 81 ? -11.461 8.082 3.682 1.00 59.41 81 LYS A CA 1
ATOM 613 C C . LYS A 1 81 ? -10.656 6.808 3.417 1.00 59.41 81 LYS A C 1
ATOM 615 O O . LYS A 1 81 ? -9.426 6.858 3.362 1.00 59.41 81 LYS A O 1
ATOM 620 N N . ILE A 1 82 ? -11.346 5.684 3.252 1.00 67.31 82 ILE A N 1
ATOM 621 C CA . ILE A 1 82 ? -10.735 4.400 2.911 1.00 67.31 82 ILE A CA 1
ATOM 622 C C . ILE A 1 82 ? -10.980 4.189 1.416 1.00 67.31 82 ILE A C 1
ATOM 624 O O . ILE A 1 82 ? -12.109 4.276 0.936 1.00 67.31 82 ILE A O 1
ATOM 628 N N . GLY A 1 83 ? -9.894 3.995 0.666 1.00 74.75 83 GLY A N 1
ATOM 629 C CA . GLY A 1 83 ? -9.967 3.544 -0.720 1.00 74.75 83 GLY A CA 1
ATOM 630 C C . GLY A 1 83 ? -10.379 2.073 -0.776 1.00 74.75 83 GLY A C 1
ATOM 631 O O . GLY A 1 83 ? -11.083 1.568 0.090 1.00 74.75 83 GLY A O 1
ATOM 632 N N . TYR A 1 84 ? -9.898 1.344 -1.773 1.00 81.31 84 TYR A N 1
ATOM 633 C CA . TYR A 1 84 ? -10.079 -0.104 -1.806 1.00 81.31 84 TYR A CA 1
ATOM 634 C C . TYR A 1 84 ? -9.454 -0.783 -0.577 1.00 81.31 84 TYR A C 1
ATOM 636 O O . TYR A 1 84 ? -8.276 -0.562 -0.283 1.00 81.31 84 TYR A O 1
ATOM 644 N N . ALA A 1 85 ? -10.230 -1.621 0.110 1.00 69.56 85 ALA A N 1
ATOM 645 C CA . ALA A 1 85 ? -9.751 -2.447 1.214 1.00 69.56 85 ALA A CA 1
ATOM 646 C C . ALA A 1 85 ? -9.394 -3.846 0.693 1.00 69.56 85 ALA A C 1
ATOM 648 O O . ALA A 1 85 ? -10.072 -4.382 -0.180 1.00 69.56 85 ALA A O 1
ATOM 649 N N . ILE A 1 86 ? -8.313 -4.442 1.192 1.00 68.06 86 ILE A N 1
ATOM 650 C CA . ILE A 1 86 ? -7.933 -5.814 0.831 1.00 68.06 86 ILE A CA 1
ATOM 651 C C . ILE A 1 86 ? -8.625 -6.752 1.821 1.00 68.06 86 ILE A C 1
ATOM 653 O O . ILE A 1 86 ? -8.468 -6.588 3.024 1.00 68.06 86 ILE A O 1
ATOM 657 N N . GLU A 1 87 ? -9.380 -7.737 1.329 1.00 62.56 87 GLU A N 1
ATOM 658 C CA . GLU A 1 87 ? -10.104 -8.691 2.192 1.00 62.56 87 GLU A CA 1
ATOM 659 C C . GLU A 1 87 ? -9.155 -9.639 2.941 1.00 62.56 87 GLU A C 1
ATOM 661 O O . GLU A 1 87 ? -9.509 -10.216 3.967 1.00 62.56 87 GLU A O 1
ATOM 666 N N . MET A 1 88 ? -7.953 -9.846 2.398 1.00 56.22 88 MET A N 1
ATOM 667 C CA . MET A 1 88 ? -6.997 -10.822 2.901 1.00 56.22 88 MET A CA 1
ATOM 668 C C . MET A 1 88 ? -5.876 -10.128 3.646 1.00 56.22 88 MET A C 1
ATOM 670 O O . MET A 1 88 ? -4.875 -9.713 3.060 1.00 56.22 88 MET A O 1
ATOM 674 N N . ASP A 1 89 ? -6.060 -10.023 4.951 1.00 48.94 89 ASP A N 1
ATOM 675 C CA . ASP A 1 89 ? -5.188 -9.209 5.755 1.00 48.94 89 ASP A CA 1
ATOM 676 C C . ASP A 1 89 ? -4.253 -10.055 6.627 1.00 48.94 89 ASP A C 1
ATOM 678 O O . ASP A 1 89 ? -4.504 -10.361 7.789 1.00 48.94 89 ASP A O 1
ATOM 682 N N . GLN A 1 90 ? -3.128 -10.463 6.031 1.00 48.53 90 GLN A N 1
ATOM 683 C CA . GLN A 1 90 ? -1.971 -10.915 6.815 1.00 48.53 90 GLN A CA 1
ATOM 684 C C . GLN A 1 90 ? -1.253 -9.739 7.507 1.00 48.53 90 GLN A C 1
ATOM 686 O O . GLN A 1 90 ? -0.320 -9.973 8.273 1.00 48.53 90 GLN A O 1
ATOM 691 N N . TYR A 1 91 ? -1.679 -8.493 7.265 1.00 49.97 91 TYR A N 1
ATOM 692 C CA . TYR A 1 91 ? -1.122 -7.275 7.846 1.00 49.97 91 TYR A CA 1
ATOM 693 C C . TYR A 1 91 ? -2.087 -6.544 8.827 1.00 49.97 91 TYR A C 1
ATOM 695 O O . TYR A 1 91 ? -1.630 -5.602 9.476 1.00 49.97 91 TYR A O 1
ATOM 703 N N . ASP A 1 92 ? -3.329 -7.020 9.066 1.00 47.97 92 ASP A N 1
ATOM 704 C CA . ASP A 1 92 ? -4.335 -6.374 9.961 1.00 47.97 92 ASP A CA 1
ATOM 705 C C . ASP A 1 92 ? -4.085 -6.648 11.430 1.00 47.97 92 ASP A C 1
ATOM 707 O O . ASP A 1 92 ? -4.860 -6.267 12.308 1.00 47.97 92 ASP A O 1
ATOM 711 N N . LEU A 1 93 ? -3.016 -7.365 11.748 1.00 48.03 93 LEU A N 1
ATOM 712 C CA . LEU A 1 93 ? -2.755 -7.823 13.106 1.00 48.03 93 LEU A CA 1
ATOM 713 C C . LEU A 1 93 ? -2.528 -6.683 14.114 1.00 48.03 93 LEU A C 1
ATOM 715 O O . LEU A 1 93 ? -2.124 -6.953 15.243 1.00 48.03 93 LEU A O 1
ATOM 719 N N . SER A 1 94 ? -2.742 -5.412 13.760 1.00 49.62 94 SER A N 1
ATOM 720 C CA . SER A 1 94 ? -2.318 -4.317 14.623 1.00 49.62 94 SER A CA 1
ATOM 721 C C . SER A 1 94 ? -2.983 -2.952 14.432 1.00 49.62 94 SER A C 1
ATOM 723 O O . SER A 1 94 ? -2.309 -1.961 14.699 1.00 49.62 94 SER A O 1
ATOM 725 N N . LYS A 1 95 ? -4.278 -2.836 14.089 1.00 51.53 95 LYS A N 1
ATOM 726 C CA . LYS A 1 95 ? -5.037 -1.608 14.429 1.00 51.53 95 LYS A CA 1
ATOM 727 C C . LYS A 1 95 ? -6.453 -1.890 14.956 1.00 51.53 95 LYS A C 1
ATOM 729 O O . LYS A 1 95 ? -7.425 -2.000 14.224 1.00 51.53 95 LYS A O 1
ATOM 734 N N . ASP A 1 96 ? -6.538 -1.914 16.285 1.00 56.12 96 ASP A N 1
ATOM 735 C CA . ASP A 1 96 ? -7.689 -1.439 17.070 1.00 56.12 96 ASP A CA 1
ATOM 736 C C . ASP A 1 96 ? -8.903 -2.348 17.306 1.00 56.12 96 ASP A C 1
ATOM 738 O O . ASP A 1 96 ? -10.012 -1.858 17.532 1.00 56.12 96 ASP A O 1
ATOM 742 N N . LYS A 1 97 ? -8.718 -3.667 17.418 1.00 63.25 97 LYS A N 1
ATOM 743 C CA . LYS A 1 97 ? -9.680 -4.498 18.166 1.00 63.25 97 LYS A CA 1
ATOM 744 C C . LYS A 1 97 ? -8.950 -5.429 19.124 1.00 63.25 97 LYS A C 1
ATOM 746 O O . LYS A 1 97 ? -8.537 -6.525 18.767 1.00 63.25 97 LYS A O 1
ATOM 751 N N . GLU A 1 98 ? -8.780 -4.976 20.366 1.00 67.19 98 GLU A N 1
ATOM 752 C CA . GLU A 1 98 ? -8.373 -5.864 21.458 1.00 67.19 98 GLU A CA 1
ATOM 753 C C . GLU A 1 98 ? -9.344 -7.056 21.542 1.00 67.19 98 GLU A C 1
ATOM 755 O O . GLU A 1 98 ? -10.562 -6.869 21.593 1.00 67.19 98 GLU A O 1
ATOM 760 N N . SER A 1 99 ? -8.811 -8.284 21.546 1.00 79.19 99 SER A N 1
ATOM 761 C CA . SER A 1 99 ? -9.607 -9.486 21.827 1.00 79.19 99 SER A CA 1
ATOM 762 C C . SER A 1 99 ? -10.307 -9.338 23.180 1.00 79.19 99 SER A C 1
ATOM 764 O O . SER A 1 99 ? -9.751 -8.741 24.105 1.00 79.19 99 SER A O 1
ATOM 766 N N . LEU A 1 100 ? -11.512 -9.900 23.319 1.00 79.75 100 LEU A N 1
ATOM 767 C CA . LEU A 1 100 ? -12.292 -9.837 24.560 1.00 79.75 100 LEU A CA 1
ATOM 768 C C . LEU A 1 100 ? -11.501 -10.355 25.771 1.00 79.75 100 LEU A C 1
ATOM 770 O O . LEU A 1 100 ? -11.594 -9.775 26.851 1.00 79.75 100 LEU A O 1
ATOM 774 N N . VAL A 1 101 ? -10.669 -11.384 25.579 1.00 81.50 101 VAL A N 1
ATOM 775 C CA . VAL A 1 101 ? -9.784 -11.926 26.623 1.00 81.50 101 VAL A CA 1
ATOM 776 C C . VAL A 1 101 ? -8.709 -10.907 27.017 1.00 81.50 101 VAL A C 1
ATOM 778 O O . VAL A 1 101 ? -8.504 -10.652 28.202 1.00 81.50 101 VAL A O 1
ATOM 781 N N . ASN A 1 102 ? -8.078 -10.258 26.034 1.00 82.50 102 ASN A N 1
ATOM 782 C CA . ASN A 1 102 ? -7.051 -9.239 26.275 1.00 82.50 102 ASN A CA 1
ATOM 783 C C . ASN A 1 102 ? -7.640 -7.999 26.961 1.00 82.50 102 ASN A C 1
ATOM 785 O O . ASN A 1 102 ? -7.052 -7.476 27.907 1.00 82.50 102 ASN A O 1
ATOM 789 N N . ARG A 1 103 ? -8.833 -7.567 26.532 1.00 84.88 103 ARG A N 1
ATOM 790 C CA . ARG A 1 103 ? -9.592 -6.486 27.172 1.00 84.88 103 ARG A CA 1
ATOM 791 C C . ARG A 1 103 ? -9.901 -6.822 28.626 1.00 84.88 103 ARG A C 1
ATOM 793 O O . ARG A 1 103 ? -9.713 -5.983 29.502 1.00 84.88 103 ARG A O 1
ATOM 800 N N . PHE A 1 104 ? -10.374 -8.039 28.886 1.00 86.38 104 PHE A N 1
ATOM 801 C CA . PHE A 1 104 ? -10.695 -8.494 30.236 1.00 86.38 104 PHE A CA 1
ATOM 802 C C . PHE A 1 104 ? -9.457 -8.499 31.140 1.00 86.38 104 PHE A C 1
ATOM 804 O O . PHE A 1 104 ? -9.494 -7.929 32.231 1.00 86.38 104 PHE A O 1
ATOM 811 N N . GLN A 1 105 ? -8.343 -9.057 30.660 1.00 86.31 105 GLN A N 1
ATOM 812 C CA . GLN A 1 105 ? -7.078 -9.057 31.391 1.00 86.31 105 GLN A CA 1
ATOM 813 C C . GLN A 1 105 ? -6.600 -7.629 31.693 1.00 86.31 105 GLN A C 1
ATOM 815 O O . GLN A 1 105 ? -6.229 -7.337 32.830 1.00 86.31 105 GLN A O 1
ATOM 820 N N . ARG A 1 106 ? -6.668 -6.720 30.710 1.00 90.06 106 ARG A N 1
ATOM 821 C CA . ARG A 1 106 ? -6.316 -5.305 30.888 1.00 90.06 106 ARG A CA 1
ATOM 822 C C . ARG A 1 106 ? -7.171 -4.637 31.964 1.00 90.06 106 ARG A C 1
ATOM 824 O O . ARG A 1 106 ? -6.619 -4.018 32.868 1.00 90.06 106 ARG A O 1
ATOM 831 N N . LEU A 1 107 ? -8.494 -4.808 31.920 1.00 90.25 107 LEU A N 1
ATOM 832 C CA . LEU A 1 107 ? -9.410 -4.250 32.923 1.00 90.25 107 LEU A CA 1
ATOM 833 C C . LEU A 1 107 ? -9.131 -4.784 34.334 1.00 90.25 107 LEU A C 1
ATOM 835 O O . LEU A 1 107 ? -9.206 -4.030 35.307 1.00 90.25 107 LEU A O 1
ATOM 839 N N . GLN A 1 108 ? -8.781 -6.066 34.460 1.00 88.94 108 GLN A N 1
ATOM 840 C CA . GLN A 1 108 ? -8.387 -6.650 35.740 1.00 88.94 108 GLN A CA 1
ATOM 841 C C . GLN A 1 108 ? -7.120 -5.975 36.287 1.00 88.94 108 GLN A C 1
ATOM 843 O O . GLN A 1 108 ? -7.081 -5.607 37.461 1.00 88.94 108 GLN A O 1
ATOM 848 N N . THR A 1 109 ? -6.108 -5.765 35.441 1.00 89.50 109 THR A N 1
ATOM 849 C CA . THR A 1 109 ? -4.873 -5.069 35.824 1.00 89.50 109 THR A CA 1
ATOM 850 C C . THR A 1 109 ? -5.124 -3.604 36.184 1.00 89.50 109 THR A C 1
ATOM 852 O O . THR A 1 109 ? -4.681 -3.164 37.242 1.00 89.50 109 THR A O 1
ATOM 855 N N . GLU A 1 110 ? -5.880 -2.868 35.367 1.00 92.69 110 GLU A N 1
ATOM 856 C CA . GLU A 1 110 ? -6.218 -1.458 35.614 1.00 92.69 110 GLU A CA 1
ATOM 857 C C . GLU A 1 110 ? -6.990 -1.277 36.930 1.00 92.69 110 GLU A C 1
ATOM 859 O O . GLU A 1 110 ? -6.729 -0.339 37.681 1.00 92.69 110 GLU A O 1
ATOM 864 N N . THR A 1 111 ? -7.889 -2.207 37.268 1.00 92.75 111 THR A N 1
ATOM 865 C CA . THR A 1 111 ? -8.635 -2.162 38.537 1.00 92.75 111 THR A CA 1
ATOM 866 C C . THR A 1 111 ? -7.721 -2.390 39.744 1.00 92.75 111 THR A C 1
ATOM 868 O O . THR A 1 111 ? -7.875 -1.724 40.767 1.00 92.75 111 THR A O 1
ATOM 871 N N . LEU A 1 112 ? -6.750 -3.304 39.642 1.00 91.00 112 LEU A N 1
ATOM 872 C CA . LEU A 1 112 ? -5.758 -3.524 40.703 1.00 91.00 112 LEU A CA 1
ATOM 873 C C . LEU A 1 112 ? -4.834 -2.314 40.873 1.00 91.00 112 LEU A C 1
ATOM 875 O O . LEU A 1 112 ? -4.538 -1.924 42.002 1.00 91.00 112 LEU A O 1
ATOM 879 N N . GLN A 1 113 ? -4.423 -1.698 39.764 1.00 93.56 113 GLN A N 1
ATOM 880 C CA . GLN A 1 113 ? -3.624 -0.478 39.784 1.00 93.56 113 GLN A CA 1
ATOM 881 C C . GLN A 1 113 ? -4.386 0.671 40.454 1.00 93.56 113 GLN A C 1
ATOM 883 O O . GLN A 1 113 ? -3.844 1.316 41.345 1.00 93.56 113 GLN A O 1
ATOM 888 N N . LEU A 1 114 ? -5.668 0.852 40.122 1.00 92.31 114 LEU A N 1
ATOM 889 C CA . LEU A 1 114 ? -6.520 1.857 40.756 1.00 92.31 114 LEU A CA 1
ATOM 890 C C . LEU A 1 114 ? -6.605 1.671 42.281 1.00 92.31 114 LEU A C 1
ATOM 892 O O . LEU A 1 114 ? -6.533 2.650 43.019 1.00 92.31 114 LEU A O 1
ATOM 896 N N . ILE A 1 115 ? -6.725 0.431 42.770 1.00 92.12 115 ILE A N 1
ATOM 897 C CA . ILE A 1 115 ? -6.725 0.142 44.216 1.00 92.12 115 ILE A CA 1
ATOM 898 C C . ILE A 1 115 ? -5.392 0.562 44.854 1.00 92.12 115 ILE A C 1
ATOM 900 O O . ILE A 1 115 ? -5.400 1.213 45.899 1.00 92.12 115 ILE A O 1
ATOM 904 N N . SER A 1 116 ? -4.264 0.234 44.216 1.00 91.12 116 SER A N 1
ATOM 905 C CA . SER A 1 116 ? -2.930 0.632 44.682 1.00 91.12 116 SER A CA 1
ATOM 906 C C . SER A 1 116 ? -2.774 2.155 44.731 1.00 91.12 116 SER A C 1
ATOM 908 O O . SER A 1 116 ? -2.275 2.695 45.717 1.00 91.12 116 SER A O 1
ATOM 910 N N . ASP A 1 117 ? -3.238 2.866 43.703 1.00 89.94 117 ASP A N 1
ATOM 911 C CA . ASP A 1 117 ? -3.142 4.326 43.627 1.00 89.94 117 ASP A CA 1
ATOM 912 C C . ASP A 1 117 ? -3.968 5.000 44.734 1.00 89.94 117 ASP A C 1
ATOM 914 O O . ASP A 1 117 ? -3.501 5.936 45.386 1.00 89.94 117 ASP A O 1
ATOM 918 N N . ILE A 1 118 ? -5.171 4.485 45.019 1.00 87.81 118 ILE A N 1
ATOM 919 C CA . ILE A 1 118 ? -6.017 4.976 46.119 1.00 87.81 118 ILE A CA 1
ATOM 920 C C . ILE A 1 118 ? -5.338 4.754 47.476 1.00 87.81 118 ILE A C 1
ATOM 922 O O . ILE A 1 118 ? -5.418 5.628 48.342 1.00 87.81 118 ILE A O 1
ATOM 926 N N . GLN A 1 119 ? -4.656 3.620 47.668 1.00 86.75 119 GLN A N 1
ATOM 927 C CA . GLN A 1 119 ? -3.902 3.338 48.893 1.00 86.75 119 GLN A CA 1
ATOM 928 C C . GLN A 1 119 ? -2.742 4.325 49.071 1.00 86.75 119 GLN A C 1
ATOM 930 O O . GLN A 1 119 ? -2.638 4.948 50.128 1.00 86.75 119 GLN A O 1
ATOM 935 N N . VAL A 1 120 ? -1.960 4.573 48.017 1.00 87.31 120 VAL A N 1
ATOM 936 C CA . VAL A 1 120 ? -0.871 5.565 48.032 1.00 87.31 120 VAL A CA 1
ATOM 937 C C . VAL A 1 120 ? -1.394 6.966 48.359 1.00 87.31 120 VAL A C 1
ATOM 939 O O . VAL A 1 120 ? -0.812 7.665 49.190 1.00 87.31 120 VAL A O 1
ATOM 942 N N . VAL A 1 121 ? -2.515 7.379 47.759 1.00 84.50 121 VAL A N 1
ATOM 943 C CA . VAL A 1 121 ? -3.156 8.668 48.066 1.00 84.50 121 VAL A CA 1
ATOM 944 C C . VAL A 1 121 ? -3.656 8.706 49.511 1.00 84.50 121 VAL A C 1
ATOM 946 O O . VAL A 1 121 ? -3.525 9.734 50.172 1.00 84.50 121 VAL A O 1
ATOM 949 N N . SER A 1 122 ? -4.189 7.600 50.036 1.00 81.56 122 SER A N 1
ATOM 950 C CA . SER A 1 122 ? -4.616 7.518 51.436 1.00 81.56 122 SER A CA 1
ATOM 951 C C . SER A 1 122 ? -3.442 7.677 52.410 1.00 81.56 122 SER A C 1
ATOM 953 O O . SER A 1 122 ? -3.543 8.456 53.358 1.00 81.56 122 SER A O 1
ATOM 955 N N . ASP A 1 123 ? -2.301 7.045 52.127 1.00 79.38 123 ASP A N 1
ATOM 956 C CA . ASP A 1 123 ? -1.083 7.143 52.935 1.00 79.38 123 ASP A CA 1
ATOM 957 C C . ASP A 1 123 ? -0.491 8.557 52.891 1.00 79.38 123 ASP A C 1
ATOM 959 O O . ASP A 1 123 ? -0.077 9.102 53.915 1.00 79.38 123 ASP A O 1
ATOM 963 N N . GLN A 1 124 ? -0.516 9.204 51.723 1.00 79.00 124 GLN A N 1
ATOM 964 C CA . GLN A 1 124 ? -0.080 10.594 51.563 1.00 79.00 124 GLN A CA 1
ATOM 965 C C . GLN A 1 124 ? -0.999 11.588 52.283 1.00 79.00 124 GLN A C 1
ATOM 967 O O . GLN A 1 124 ? -0.508 12.544 52.884 1.00 79.00 124 GLN A O 1
ATOM 972 N N . ASN A 1 125 ? -2.315 11.359 52.272 1.00 69.94 125 ASN A N 1
ATOM 973 C CA . ASN A 1 125 ? -3.271 12.230 52.957 1.00 69.94 125 ASN A CA 1
ATOM 974 C C . ASN A 1 125 ? -3.163 12.100 54.492 1.00 69.94 125 ASN A C 1
ATOM 976 O O . ASN A 1 125 ? -3.330 13.083 55.210 1.00 69.94 125 ASN A O 1
ATOM 980 N N . ASN A 1 126 ? -2.778 10.919 55.000 1.00 66.25 126 ASN A N 1
ATOM 981 C CA . ASN A 1 126 ? -2.399 10.736 56.408 1.00 66.25 126 ASN A CA 1
ATOM 982 C C . ASN A 1 126 ? -1.137 11.540 56.796 1.00 66.25 126 ASN A C 1
ATOM 984 O O . ASN A 1 126 ? -0.997 11.938 57.951 1.00 66.25 126 ASN A O 1
ATOM 988 N N . LEU A 1 127 ? -0.223 11.793 55.850 1.00 62.66 127 LEU A N 1
ATOM 989 C CA . LEU A 1 127 ? 1.030 12.529 56.074 1.00 62.66 127 LEU A CA 1
ATOM 990 C C . LEU A 1 127 ? 0.892 14.054 55.900 1.00 62.66 127 LEU A C 1
ATOM 992 O O . LEU A 1 127 ? 1.658 14.805 56.504 1.00 62.66 127 LEU A O 1
ATOM 996 N N . ASN A 1 128 ? -0.053 14.533 55.084 1.00 62.31 128 ASN A N 1
ATOM 997 C CA . ASN A 1 128 ? -0.282 15.962 54.845 1.00 62.31 128 ASN A CA 1
ATOM 998 C C . ASN A 1 128 ? -1.779 16.228 54.586 1.00 62.31 128 ASN A C 1
ATOM 1000 O O . ASN A 1 128 ? -2.230 16.058 53.453 1.00 62.31 128 ASN A O 1
ATOM 1004 N N . PRO A 1 129 ? -2.559 16.642 55.604 1.00 62.09 129 PRO A N 1
ATOM 1005 C CA . PRO A 1 129 ? -4.007 16.764 55.483 1.00 62.09 129 PRO A CA 1
ATOM 1006 C C . PRO A 1 129 ? -4.379 18.023 54.690 1.00 62.09 129 PRO A C 1
ATOM 1008 O O . PRO A 1 129 ? -4.630 19.092 55.252 1.00 62.09 129 PRO A O 1
ATOM 1011 N N . LYS A 1 130 ? -4.428 17.902 53.363 1.00 60.62 130 LYS A N 1
ATOM 1012 C CA . LYS A 1 130 ? -5.053 18.880 52.467 1.00 60.62 130 LYS A CA 1
ATOM 1013 C C . LYS A 1 130 ? -6.310 18.237 51.885 1.00 60.62 130 LYS A C 1
ATOM 1015 O O . LYS A 1 130 ? -6.255 17.559 50.872 1.00 60.62 130 LYS A O 1
ATOM 1020 N N . GLU A 1 131 ? -7.422 18.502 52.569 1.00 59.06 131 GLU A N 1
ATOM 1021 C CA . GLU A 1 131 ? -8.804 18.111 52.245 1.00 59.06 131 GLU A CA 1
ATOM 1022 C C . GLU A 1 131 ? -9.207 16.641 52.526 1.00 59.06 131 GLU A C 1
ATOM 1024 O O . GLU A 1 131 ? -8.467 15.696 52.236 1.00 59.06 131 GLU A O 1
ATOM 1029 N N . PRO A 1 132 ? -10.418 16.410 53.081 1.00 60.94 132 PRO A N 1
ATOM 1030 C CA . PRO A 1 132 ? -10.919 15.079 53.403 1.00 60.94 132 PRO A CA 1
ATOM 1031 C C . PRO A 1 132 ? -11.512 14.423 52.150 1.00 60.94 132 PRO A C 1
ATOM 1033 O O . PRO A 1 132 ? -12.727 14.294 52.007 1.00 60.94 132 PRO A O 1
ATOM 1036 N N . ILE A 1 133 ? -10.666 14.000 51.214 1.00 60.28 133 ILE A N 1
ATOM 1037 C CA . ILE A 1 133 ? -11.125 13.094 50.158 1.00 60.28 133 ILE A CA 1
ATOM 1038 C C . ILE A 1 133 ? -11.508 11.778 50.846 1.00 60.28 133 ILE A C 1
ATOM 1040 O O . ILE A 1 133 ? -10.700 11.198 51.570 1.00 60.28 133 ILE A O 1
ATOM 1044 N N . SER A 1 134 ? -12.747 11.312 50.652 1.00 70.94 134 SER A N 1
ATOM 1045 C CA . SER A 1 134 ? -13.245 10.042 51.205 1.00 70.94 134 SER A CA 1
ATOM 1046 C C . SER A 1 134 ? -12.619 8.850 50.464 1.00 70.94 134 SER A C 1
ATOM 1048 O O . SER A 1 134 ? -13.272 8.120 49.719 1.00 70.94 134 SER A O 1
ATOM 1050 N N . THR A 1 135 ? -11.311 8.673 50.649 1.00 74.19 135 THR A N 1
ATOM 1051 C CA . THR A 1 135 ? -10.496 7.588 50.084 1.00 74.19 135 THR A CA 1
ATOM 1052 C C . THR A 1 135 ? -11.038 6.218 50.488 1.00 74.19 135 THR A C 1
ATOM 1054 O O . THR A 1 135 ? -11.033 5.296 49.680 1.00 74.19 135 THR A O 1
ATOM 1057 N N . ALA A 1 136 ? -11.614 6.109 51.690 1.00 79.12 136 ALA A N 1
ATOM 1058 C CA . ALA A 1 136 ? -12.269 4.899 52.183 1.00 79.12 136 ALA A CA 1
ATOM 1059 C C . ALA A 1 136 ? -13.500 4.488 51.351 1.00 79.12 136 ALA A C 1
ATOM 1061 O O . ALA A 1 136 ? -13.695 3.303 51.080 1.00 79.12 136 ALA A O 1
ATOM 1062 N N . HIS A 1 137 ? -14.319 5.451 50.907 1.00 84.50 137 HIS A N 1
ATOM 1063 C CA . HIS A 1 137 ? -15.461 5.157 50.036 1.00 84.50 137 HIS A CA 1
ATOM 1064 C C . HIS A 1 137 ? -15.002 4.706 48.649 1.00 84.50 137 HIS A C 1
ATOM 1066 O O . HIS A 1 137 ? -15.533 3.735 48.112 1.00 84.50 137 HIS A O 1
ATOM 1072 N N . LEU A 1 138 ? -13.997 5.387 48.091 1.00 85.06 138 LEU A N 1
ATOM 1073 C CA . LEU A 1 138 ? -13.462 5.069 46.770 1.00 85.06 138 LEU A CA 1
ATOM 1074 C C . LEU A 1 138 ? -12.793 3.685 46.745 1.00 85.06 138 LEU A C 1
ATOM 1076 O O . LEU A 1 138 ? -13.008 2.921 45.806 1.00 85.06 138 LEU A O 1
ATOM 1080 N N . LEU A 1 139 ? -12.067 3.333 47.810 1.00 88.94 139 LEU A N 1
ATOM 1081 C CA . LEU A 1 139 ? -11.462 2.013 47.990 1.00 88.94 139 LEU A CA 1
ATOM 1082 C C . LEU A 1 139 ? -12.527 0.908 48.055 1.00 88.94 139 LEU A C 1
ATOM 1084 O O . LEU A 1 139 ? -12.435 -0.072 47.322 1.00 88.94 139 LEU A O 1
ATOM 1088 N N . SER A 1 140 ? -13.591 1.109 48.838 1.00 88.44 140 SER A N 1
ATOM 1089 C CA . SER A 1 140 ? -14.725 0.174 48.906 1.00 88.44 140 SER A CA 1
ATOM 1090 C C . SER A 1 140 ? -15.398 -0.033 47.538 1.00 88.44 140 SER A C 1
ATOM 1092 O O . SER A 1 140 ? -15.705 -1.163 47.146 1.00 88.44 140 SER A O 1
ATOM 1094 N N . CYS A 1 141 ? -15.574 1.040 46.758 1.00 87.62 141 CYS A N 1
ATOM 1095 C CA . CYS A 1 141 ? -16.097 0.951 45.394 1.00 87.62 141 CYS A CA 1
ATOM 1096 C C . CYS A 1 141 ? -15.152 0.189 44.448 1.00 87.62 141 CYS A C 1
ATOM 1098 O O . CYS A 1 141 ? -15.615 -0.670 43.695 1.00 87.62 141 CYS A O 1
ATOM 1100 N N . ALA A 1 142 ? -13.843 0.452 44.498 1.00 88.88 142 ALA A N 1
ATOM 1101 C CA . ALA A 1 142 ? -12.851 -0.225 43.660 1.00 88.88 142 ALA A CA 1
ATOM 1102 C C . ALA A 1 142 ? -12.733 -1.728 43.990 1.00 88.88 142 ALA A C 1
ATOM 1104 O O . ALA A 1 142 ? -12.674 -2.567 43.090 1.00 88.88 142 ALA A O 1
ATOM 1105 N N . GLU A 1 143 ? -12.805 -2.098 45.271 1.00 90.88 143 GLU A N 1
ATOM 1106 C CA . GLU A 1 143 ? -12.859 -3.498 45.705 1.00 90.88 143 GLU A CA 1
ATOM 1107 C C . GLU A 1 143 ? -14.137 -4.206 45.236 1.00 90.88 143 GLU A C 1
ATOM 1109 O O . GLU A 1 143 ? -14.101 -5.378 44.853 1.00 90.88 143 GLU A O 1
ATOM 1114 N N . MET A 1 144 ? -15.276 -3.506 45.237 1.00 91.56 144 MET A N 1
ATOM 1115 C CA . MET A 1 144 ? -16.527 -4.041 44.702 1.00 91.56 144 MET A CA 1
ATOM 1116 C C . MET A 1 144 ? -16.428 -4.298 43.194 1.00 91.56 144 MET A C 1
ATOM 1118 O O . MET A 1 144 ? -16.884 -5.345 42.733 1.00 91.56 144 MET A O 1
ATOM 1122 N N . LEU A 1 145 ? -15.800 -3.391 42.439 1.00 90.50 145 LEU A N 1
ATOM 1123 C CA . LEU A 1 145 ? -15.536 -3.572 41.008 1.00 90.50 145 LEU A CA 1
ATOM 1124 C C . LEU A 1 145 ? -14.630 -4.780 40.750 1.00 90.50 145 LEU A C 1
ATOM 1126 O O . LEU A 1 145 ? -14.964 -5.620 39.917 1.00 90.50 145 LEU A O 1
ATOM 1130 N N . SER A 1 146 ? -13.550 -4.928 41.521 1.00 90.62 146 SER A N 1
ATOM 1131 C CA . SER A 1 146 ? -12.654 -6.090 41.441 1.00 90.62 146 SER A CA 1
ATOM 1132 C C . SER A 1 146 ? -13.394 -7.409 41.705 1.00 90.62 146 SER A C 1
ATOM 1134 O O . SER A 1 146 ? -13.279 -8.358 40.929 1.00 90.62 146 SER A O 1
ATOM 1136 N N . LYS A 1 147 ? -14.254 -7.449 42.734 1.00 89.44 147 LYS A N 1
ATOM 1137 C CA . LYS A 1 147 ? -15.107 -8.617 43.022 1.00 89.44 147 LYS A CA 1
ATOM 1138 C C . LYS A 1 147 ? -16.091 -8.922 41.896 1.00 89.44 147 LYS A C 1
ATOM 1140 O O . LYS A 1 147 ? -16.376 -10.085 41.643 1.00 89.44 147 LYS A O 1
ATOM 1145 N N . LYS A 1 148 ? -16.643 -7.905 41.230 1.00 88.12 148 LYS A N 1
ATOM 1146 C CA . LYS A 1 148 ? -17.535 -8.112 40.081 1.00 88.12 148 LYS A CA 1
ATOM 1147 C C . LYS A 1 148 ? -16.768 -8.646 38.872 1.00 88.12 148 LYS A C 1
ATOM 1149 O O . LYS A 1 148 ? -17.244 -9.582 38.239 1.00 88.12 148 LYS A O 1
ATOM 1154 N N . LEU A 1 149 ? -15.571 -8.132 38.602 1.00 85.75 149 LEU A N 1
ATOM 1155 C CA . LEU A 1 149 ? -14.712 -8.632 37.527 1.00 85.75 149 LEU A CA 1
ATOM 1156 C C . LEU A 1 149 ? -14.274 -10.086 37.752 1.00 85.75 149 LEU A C 1
ATOM 1158 O O . LEU A 1 149 ? -14.284 -10.861 36.804 1.00 85.75 149 LEU A O 1
ATOM 1162 N N . SER A 1 150 ? -13.979 -10.497 38.989 1.00 84.19 150 SER A N 1
ATOM 1163 C CA . SER A 1 150 ? -13.592 -11.886 39.289 1.00 84.19 150 SER A CA 1
ATOM 1164 C C . SER A 1 150 ? -14.740 -12.898 39.209 1.00 84.19 150 SER A C 1
ATOM 1166 O O . SER A 1 150 ? -14.482 -14.097 39.126 1.00 84.19 150 SER A O 1
ATOM 1168 N N . THR A 1 151 ? -16.001 -12.446 39.212 1.00 85.25 151 THR A N 1
ATOM 1169 C CA . THR A 1 151 ? -17.151 -13.335 38.962 1.00 85.25 151 THR A CA 1
ATOM 1170 C C . THR A 1 151 ? -17.312 -13.720 37.492 1.00 85.25 151 THR A C 1
ATOM 1172 O O . THR A 1 151 ? -18.042 -14.661 37.189 1.00 85.25 151 THR A O 1
ATOM 1175 N N . ILE A 1 152 ? -16.643 -13.009 36.582 1.00 82.00 152 ILE A N 1
ATOM 1176 C CA . ILE A 1 152 ? -16.681 -13.295 35.151 1.00 82.00 152 ILE A CA 1
ATOM 1177 C C . ILE A 1 152 ? -15.746 -14.478 34.870 1.00 82.00 152 ILE A C 1
ATOM 1179 O O . ILE A 1 152 ? -14.556 -14.434 35.179 1.00 82.00 152 ILE A O 1
ATOM 1183 N N . ASN A 1 153 ? -16.293 -15.549 34.293 1.00 72.94 153 ASN A N 1
ATOM 1184 C CA . ASN A 1 153 ? -15.556 -16.776 34.013 1.00 72.94 153 ASN A CA 1
ATOM 1185 C C . ASN A 1 153 ? -14.648 -16.609 32.773 1.00 72.94 153 ASN A C 1
ATOM 1187 O O . ASN A 1 153 ? -15.163 -16.402 31.671 1.00 72.94 153 ASN A O 1
ATOM 1191 N N . PRO A 1 154 ? -13.316 -16.759 32.892 1.00 67.06 154 PRO A N 1
ATOM 1192 C CA . PRO A 1 154 ? -12.407 -16.620 31.751 1.00 67.06 154 PRO A CA 1
ATOM 1193 C C . PRO A 1 154 ? -12.588 -17.720 30.686 1.00 67.06 154 PRO A C 1
ATOM 1195 O O . PRO A 1 154 ? -12.245 -17.509 29.520 1.00 67.06 154 PRO A O 1
ATOM 1198 N N . ALA A 1 155 ? -13.146 -18.881 31.055 1.00 63.28 155 ALA A N 1
ATOM 1199 C CA . ALA A 1 155 ? -13.395 -19.977 30.117 1.00 63.28 155 ALA A CA 1
ATOM 1200 C C . ALA A 1 155 ? -14.533 -19.655 29.131 1.00 63.28 155 ALA A C 1
ATOM 1202 O O . ALA A 1 155 ? -14.423 -19.972 27.951 1.00 63.28 155 ALA A O 1
ATOM 1203 N N . GLU A 1 156 ? -15.578 -18.959 29.587 1.00 65.94 156 GLU A N 1
ATOM 1204 C CA . GLU A 1 156 ? -16.708 -18.537 28.742 1.00 65.94 156 GLU A CA 1
ATOM 1205 C C . GLU A 1 156 ? -16.315 -17.416 27.768 1.00 65.94 156 GLU A C 1
ATOM 1207 O O . GLU A 1 156 ? -16.812 -17.356 26.647 1.00 65.94 156 GLU A O 1
ATOM 1212 N N . LEU A 1 157 ? -15.360 -16.557 28.142 1.00 63.34 157 LEU A N 1
ATOM 1213 C CA . LEU A 1 157 ? -14.807 -15.552 27.227 1.00 63.34 157 LEU A CA 1
ATOM 1214 C C . LEU A 1 157 ? -13.987 -16.163 26.084 1.00 63.34 157 LEU A C 1
ATOM 1216 O O . LEU A 1 157 ? -13.931 -15.592 24.995 1.00 63.34 157 LEU A O 1
ATOM 1220 N N . SER A 1 158 ? -13.349 -17.308 26.331 1.00 61.28 158 SER A N 1
ATOM 1221 C CA . SER A 1 158 ? -12.529 -17.990 25.328 1.00 61.28 158 SER A CA 1
ATOM 1222 C C . SER A 1 158 ? -13.388 -18.704 24.278 1.00 61.28 158 SER A C 1
ATOM 1224 O O . SER A 1 158 ? -13.029 -18.697 23.104 1.00 61.28 158 SER A O 1
ATOM 1226 N N . THR A 1 159 ? -14.543 -19.263 24.665 1.00 60.59 159 THR A N 1
ATOM 1227 C CA . THR A 1 159 ? -15.468 -19.937 23.733 1.00 60.59 159 THR A CA 1
ATOM 1228 C C . THR A 1 159 ? -16.178 -18.952 22.807 1.00 60.59 159 THR A C 1
ATOM 1230 O O . THR A 1 159 ? -16.245 -19.186 21.606 1.00 60.59 159 THR A O 1
ATOM 1233 N N . VAL A 1 160 ? -16.602 -17.792 23.324 1.00 57.88 160 VAL A N 1
ATOM 1234 C CA . VAL A 1 160 ? -17.241 -16.726 22.521 1.00 57.88 160 VAL A CA 1
ATOM 1235 C C . VAL A 1 160 ? -16.317 -16.202 21.409 1.00 57.88 160 VAL A C 1
ATOM 1237 O O . VAL A 1 160 ? -16.784 -15.733 20.372 1.00 57.88 160 VAL A O 1
ATOM 1240 N N . CYS A 1 161 ? -15.000 -16.305 21.601 1.00 50.56 161 CYS A N 1
ATOM 1241 C CA . CYS A 1 161 ? -14.004 -15.869 20.626 1.00 50.56 161 CYS A CA 1
ATOM 1242 C C . CYS A 1 161 ? -13.758 -16.889 19.493 1.00 50.56 161 CYS A C 1
ATOM 1244 O O . CYS A 1 161 ? -13.176 -16.514 18.479 1.00 50.56 161 CYS A O 1
ATOM 1246 N N . LEU A 1 162 ? -14.181 -18.152 19.650 1.00 50.62 162 LEU A N 1
ATOM 1247 C CA . LEU A 1 162 ? -14.052 -19.205 18.629 1.00 50.62 162 LEU A CA 1
ATOM 1248 C C . LEU A 1 162 ? -15.277 -19.265 17.700 1.00 50.62 162 LEU A C 1
ATOM 1250 O O . LEU A 1 162 ? -15.131 -19.506 16.502 1.00 50.62 162 LEU A O 1
ATOM 1254 N N .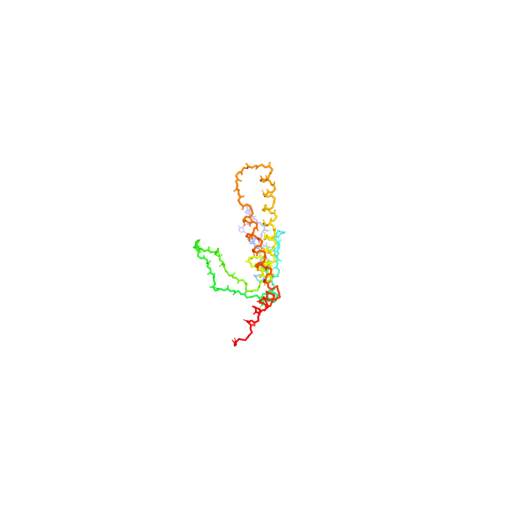 ASP A 1 163 ? -16.467 -18.959 18.219 1.00 43.41 163 ASP A N 1
ATOM 1255 C CA . ASP A 1 163 ? -17.728 -19.032 17.462 1.00 43.41 163 ASP A CA 1
ATOM 1256 C C . ASP A 1 163 ? -17.871 -17.936 16.388 1.00 43.41 163 ASP A C 1
ATOM 1258 O O . ASP A 1 163 ? -18.707 -18.034 15.493 1.00 43.41 163 ASP A O 1
ATOM 1262 N N . SER A 1 164 ? -17.045 -16.885 16.440 1.00 47.25 164 SER A N 1
ATOM 1263 C CA . SER A 1 164 ? -17.047 -15.811 15.432 1.00 47.25 164 SER A CA 1
ATOM 1264 C C . SER A 1 164 ? -16.282 -16.175 14.150 1.00 47.25 164 SER A C 1
ATOM 1266 O O . SER A 1 164 ? -16.358 -15.432 13.173 1.00 47.25 164 SER A O 1
ATOM 1268 N N . SER A 1 165 ? -15.566 -17.305 14.137 1.00 48.50 165 SER A N 1
ATOM 1269 C CA . SER A 1 165 ? -14.776 -17.775 12.986 1.00 48.50 165 SER A CA 1
ATOM 1270 C C . SER A 1 165 ? -15.509 -18.756 12.060 1.00 48.50 165 SER A C 1
ATOM 1272 O O . SER A 1 165 ? -15.020 -19.000 10.960 1.00 48.50 165 SER A O 1
ATOM 1274 N N . ASP A 1 166 ? -16.673 -19.289 12.452 1.00 42.06 166 ASP A N 1
ATOM 1275 C CA . ASP A 1 166 ? -17.289 -20.452 11.782 1.00 42.06 166 ASP A CA 1
ATOM 1276 C C . ASP A 1 166 ? -18.479 -20.146 10.851 1.00 42.06 166 ASP A C 1
ATOM 1278 O O . ASP A 1 166 ? -19.151 -21.061 10.374 1.00 42.06 166 ASP A O 1
ATOM 1282 N N . THR A 1 167 ? -18.736 -18.883 10.495 1.00 46.78 167 THR A N 1
ATOM 1283 C CA . THR A 1 167 ? -19.822 -18.546 9.550 1.00 46.78 167 THR A CA 1
ATOM 1284 C C . THR A 1 167 ? -19.342 -17.901 8.253 1.00 46.78 167 THR A C 1
ATOM 1286 O O . THR A 1 167 ? -19.848 -16.849 7.881 1.00 46.78 167 THR A O 1
ATOM 1289 N N . VAL A 1 168 ? -18.414 -18.524 7.518 1.00 41.59 168 VAL A N 1
ATOM 1290 C CA . VAL A 1 168 ? -18.324 -18.324 6.054 1.00 41.59 168 VAL A CA 1
ATOM 1291 C C . VAL A 1 168 ? -17.976 -19.649 5.370 1.00 41.59 168 VAL A C 1
ATOM 1293 O O . VAL A 1 168 ? -16.87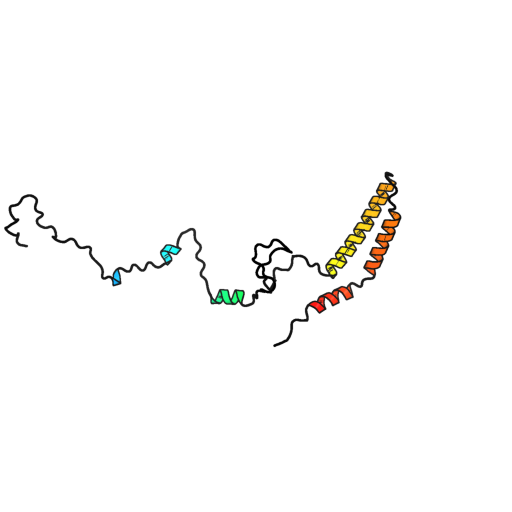7 -19.874 4.870 1.00 41.59 168 VAL A O 1
ATOM 1296 N N . GLY A 1 169 ? -18.951 -20.553 5.349 1.00 47.47 169 GLY A N 1
ATOM 1297 C CA . GLY A 1 169 ? -18.946 -21.747 4.517 1.00 47.47 169 GLY A CA 1
ATOM 1298 C C . GLY A 1 169 ? -20.349 -21.991 3.975 1.00 47.47 169 GLY A C 1
ATOM 1299 O O . GLY A 1 169 ? -21.281 -22.131 4.756 1.00 47.47 169 GLY A O 1
ATOM 1300 N N . HIS A 1 170 ? -20.451 -22.074 2.644 1.00 39.84 170 HIS A N 1
ATOM 1301 C CA . HIS A 1 170 ? -21.641 -22.371 1.831 1.00 39.84 170 HIS A CA 1
ATOM 1302 C C . HIS A 1 170 ? -22.692 -21.261 1.702 1.00 39.84 170 HIS A C 1
ATOM 1304 O O . HIS A 1 170 ? -23.496 -21.081 2.600 1.00 39.84 170 HIS A O 1
ATOM 1310 N N . VAL A 1 171 ? -22.769 -20.637 0.518 1.00 38.38 171 VAL A N 1
ATOM 1311 C CA . VAL A 1 171 ? -23.880 -20.817 -0.443 1.00 38.38 171 VAL A CA 1
ATOM 1312 C C . VAL A 1 171 ? -23.399 -20.386 -1.844 1.00 38.38 171 VAL A C 1
ATOM 1314 O O . VAL A 1 171 ? -22.881 -19.286 -1.984 1.00 38.38 171 VAL A O 1
ATOM 1317 N N . ALA A 1 172 ? -23.595 -21.307 -2.801 1.00 35.19 172 ALA A N 1
ATOM 1318 C CA . ALA A 1 172 ? -23.720 -21.205 -4.270 1.00 35.19 172 ALA A CA 1
ATOM 1319 C C . ALA A 1 172 ? -22.797 -20.268 -5.074 1.00 35.19 172 ALA A C 1
ATOM 1321 O O . ALA A 1 172 ? -22.967 -19.033 -5.009 1.00 35.19 172 ALA A O 1
#

pLDDT: mean 74.14, std 14.79, range [35.19, 93.69]

Foldseek 3Di:
DDDDPVCPPDPPDDDPDDPDDDDPDDPPVVPPPVPVVVVVQPPVPDDDDDDDPVVVCVVCVPKDKDDPQADPDPDPDDDDGDHIDIPDPPPPPDPDDDQPLRVLVVVLVVLVVQLVVLVVVVVVCVVPVDDPDPSVVVNVVSVVVNVVSVVDDSVVSVVVRVVVPPPDDDDD

Radius of gyration: 43.56 Å; chains: 1; bounding box: 66×50×132 Å